Protein AF-A0A318EGL7-F1 (afdb_monomer_lite)

Structure (mmCIF, N/CA/C/O backbone):
data_AF-A0A318EGL7-F1
#
_entry.id   AF-A0A318EGL7-F1
#
loop_
_atom_site.group_PDB
_atom_site.id
_atom_site.type_symbol
_atom_site.label_atom_id
_atom_site.label_alt_id
_atom_site.label_comp_id
_atom_site.label_asym_id
_atom_site.label_entity_id
_atom_site.label_seq_id
_atom_site.pdbx_PDB_ins_code
_atom_site.Cartn_x
_atom_site.Cartn_y
_atom_site.Cartn_z
_atom_site.occupancy
_atom_site.B_iso_or_equiv
_atom_site.auth_seq_id
_atom_site.auth_comp_id
_atom_site.auth_asym_id
_atom_site.auth_atom_id
_atom_site.pdbx_PDB_model_num
ATOM 1 N N . MET A 1 1 ? -40.435 -7.593 67.204 1.00 49.59 1 MET A N 1
ATOM 2 C CA . MET A 1 1 ? -39.224 -7.518 66.357 1.00 49.59 1 MET A CA 1
ATOM 3 C C . MET A 1 1 ? -39.034 -8.855 65.648 1.00 49.59 1 MET A C 1
ATOM 5 O O . MET A 1 1 ? -38.514 -9.770 66.268 1.00 49.59 1 MET A O 1
ATOM 9 N N . THR A 1 2 ? -39.436 -8.992 64.382 1.00 44.91 2 THR A N 1
ATOM 10 C CA . THR A 1 2 ? -38.958 -10.086 63.511 1.00 44.91 2 THR A CA 1
ATOM 11 C C . THR A 1 2 ? -38.956 -9.578 62.072 1.00 44.91 2 THR A C 1
ATOM 13 O O . THR A 1 2 ? -39.933 -8.984 61.623 1.00 44.91 2 THR A O 1
ATOM 16 N N . ARG A 1 3 ? -37.793 -9.682 61.422 1.00 50.12 3 ARG A N 1
ATOM 17 C CA . ARG A 1 3 ? -37.438 -9.025 60.162 1.00 50.12 3 ARG A CA 1
ATOM 18 C C . ARG A 1 3 ? -37.802 -9.877 58.940 1.00 50.12 3 ARG A C 1
ATOM 20 O O . ARG A 1 3 ? -37.803 -11.099 58.992 1.00 50.12 3 ARG A O 1
ATOM 27 N N . ILE A 1 4 ? -38.063 -9.138 57.867 1.00 60.44 4 ILE A N 1
ATOM 28 C CA . ILE A 1 4 ? -38.335 -9.490 56.469 1.00 60.44 4 ILE A CA 1
ATOM 29 C C . ILE A 1 4 ? -37.319 -10.495 55.900 1.00 60.44 4 ILE A C 1
ATOM 31 O O . ILE A 1 4 ? -36.117 -10.315 56.085 1.00 60.44 4 ILE A O 1
ATOM 35 N N . ILE A 1 5 ? -37.796 -11.470 55.116 1.00 58.38 5 ILE A N 1
ATOM 36 C CA . ILE A 1 5 ? -36.977 -12.208 54.143 1.00 58.38 5 ILE A CA 1
ATOM 37 C C . ILE A 1 5 ? -37.577 -11.942 52.759 1.00 58.38 5 ILE A C 1
ATOM 39 O O . ILE A 1 5 ? -38.633 -12.464 52.413 1.00 58.38 5 ILE A O 1
ATOM 43 N N . LEU A 1 6 ? -36.926 -11.056 52.005 1.00 57.59 6 LEU A N 1
ATOM 44 C CA . LEU A 1 6 ? -37.265 -10.703 50.629 1.00 57.59 6 LEU A CA 1
ATOM 45 C C . LEU A 1 6 ? -36.524 -11.689 49.707 1.00 57.59 6 LEU A C 1
ATOM 47 O O . LEU A 1 6 ? -35.292 -11.721 49.765 1.00 57.59 6 LEU A O 1
ATOM 51 N N . PRO A 1 7 ? -37.197 -12.506 48.878 1.00 56.44 7 PRO A N 1
ATOM 52 C CA . PRO A 1 7 ? -36.489 -13.346 47.928 1.00 56.44 7 PRO A CA 1
ATOM 53 C C . PRO A 1 7 ? -35.974 -12.451 46.796 1.00 56.44 7 PRO A C 1
ATOM 55 O O . PRO A 1 7 ? -36.744 -11.992 45.955 1.00 56.44 7 PRO A O 1
ATOM 58 N N . LEU A 1 8 ? -34.665 -12.177 46.791 1.00 57.09 8 LEU A N 1
ATOM 59 C CA . LEU A 1 8 ? -33.970 -11.646 45.621 1.00 57.09 8 LEU A CA 1
ATOM 60 C C . LEU A 1 8 ? -34.064 -12.696 44.505 1.00 57.09 8 LEU 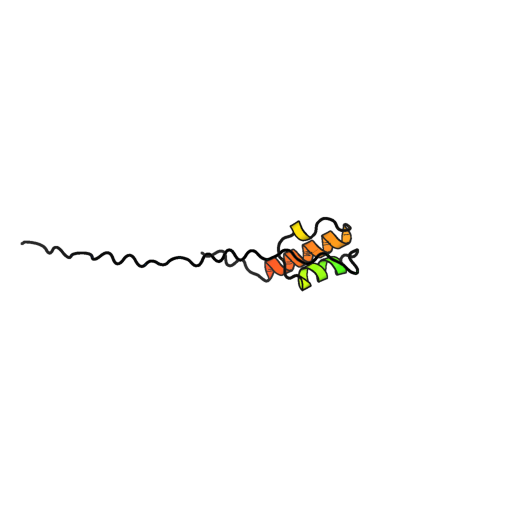A C 1
ATOM 62 O O . LEU A 1 8 ? -33.250 -13.616 44.425 1.00 57.09 8 LEU A O 1
ATOM 66 N N . THR A 1 9 ? -35.069 -12.575 43.642 1.00 60.38 9 THR A N 1
ATOM 67 C CA . THR A 1 9 ? -35.087 -13.266 42.354 1.00 60.38 9 THR A CA 1
ATOM 68 C C . THR A 1 9 ? -34.008 -12.636 41.485 1.00 60.38 9 THR A C 1
ATOM 70 O O . THR A 1 9 ? -34.169 -11.542 40.949 1.00 60.38 9 THR A O 1
ATOM 73 N N . LEU A 1 10 ? -32.872 -13.321 41.436 1.00 59.00 10 LEU A N 1
ATOM 74 C CA . LEU A 1 10 ? -31.689 -12.993 40.662 1.00 59.00 10 LEU A CA 1
ATOM 75 C C . LEU A 1 10 ? -32.006 -13.174 39.166 1.00 59.00 10 LEU A C 1
ATOM 77 O O . LEU A 1 10 ? -31.800 -14.245 38.602 1.00 59.00 10 LEU A O 1
ATOM 81 N N . THR A 1 11 ? -32.564 -12.150 38.520 1.00 63.06 11 THR A N 1
ATOM 82 C CA . THR A 1 11 ? -32.726 -12.102 37.061 1.00 63.06 11 THR A CA 1
ATOM 83 C C . THR A 1 11 ? -31.354 -11.866 36.435 1.00 63.06 11 THR A C 1
ATOM 85 O O . THR A 1 11 ? -30.925 -10.733 36.221 1.00 63.06 11 THR A O 1
ATOM 88 N N . THR A 1 12 ? -30.629 -12.952 36.178 1.00 62.25 12 THR A N 1
ATOM 89 C CA . THR A 1 12 ? -29.406 -12.961 35.375 1.00 62.25 12 THR A CA 1
ATOM 90 C C . THR A 1 12 ? -29.758 -12.582 33.937 1.00 62.25 12 THR A C 1
ATOM 92 O O . THR A 1 12 ? -30.084 -13.429 33.108 1.00 62.25 12 THR A O 1
ATOM 95 N N . LEU A 1 13 ? -29.730 -11.280 33.638 1.00 64.62 13 LEU A N 1
ATOM 96 C CA . LEU A 1 13 ? -29.764 -10.780 32.268 1.00 64.62 13 LEU A CA 1
ATOM 97 C C . LEU A 1 13 ? -28.551 -11.354 31.520 1.00 64.62 13 LEU A C 1
ATOM 99 O O . LEU A 1 13 ? -27.412 -10.955 31.758 1.00 64.62 13 LEU A O 1
ATOM 103 N N . LEU A 1 14 ? -28.810 -12.300 30.615 1.00 65.56 14 LEU A N 1
ATOM 104 C CA . LEU A 1 14 ? -27.859 -12.752 29.608 1.00 65.56 14 LEU A CA 1
ATOM 105 C C . LEU A 1 14 ? -27.597 -11.604 28.628 1.00 65.56 14 LEU A C 1
ATOM 107 O O . LEU A 1 14 ? -28.244 -11.505 27.587 1.00 65.56 14 LEU A O 1
ATOM 111 N N . ILE A 1 15 ? -26.635 -10.739 28.939 1.00 66.88 15 ILE A N 1
ATOM 112 C CA . ILE A 1 15 ? -26.052 -9.841 27.940 1.00 66.88 15 ILE A CA 1
ATOM 113 C C . ILE A 1 15 ? -24.923 -10.619 27.259 1.00 66.88 15 ILE A C 1
ATOM 115 O O . ILE A 1 15 ? -23.7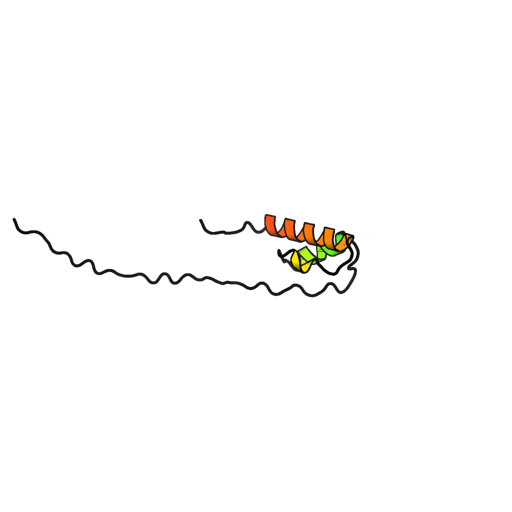46 -10.475 27.576 1.00 66.88 15 ILE A O 1
ATOM 119 N N . GLY A 1 16 ? -25.310 -11.545 26.377 1.00 64.06 16 GLY A N 1
ATOM 120 C CA . GLY A 1 16 ? -24.383 -12.230 25.484 1.00 64.06 16 GLY A CA 1
ATOM 121 C C . GLY A 1 16 ? -23.765 -11.205 24.539 1.00 64.06 16 GLY A C 1
ATOM 122 O O . GLY A 1 16 ? -24.433 -10.700 23.638 1.00 64.06 16 GLY A O 1
ATOM 123 N N . ALA A 1 17 ? -22.506 -10.860 24.796 1.00 64.44 17 ALA A N 1
ATOM 124 C CA . ALA A 1 17 ? -21.726 -9.916 24.015 1.00 64.44 17 ALA A CA 1
ATOM 125 C C . ALA A 1 17 ? -21.654 -10.345 22.540 1.00 64.44 17 ALA A C 1
ATOM 127 O O . ALA A 1 17 ? -21.261 -11.468 22.223 1.00 64.44 17 ALA A O 1
ATOM 128 N N . CYS A 1 18 ? -21.987 -9.433 21.625 1.00 63.47 18 CYS A N 1
ATOM 129 C CA . CYS A 1 18 ? -21.659 -9.587 20.212 1.00 63.47 18 CYS A CA 1
ATOM 130 C C . CYS A 1 18 ? -20.157 -9.332 20.028 1.00 63.47 18 CYS A C 1
ATOM 132 O O . CYS A 1 18 ? -19.760 -8.246 19.619 1.00 63.47 18 CYS A O 1
ATOM 134 N N . ALA A 1 19 ? -19.310 -10.317 20.326 1.00 62.50 19 ALA A N 1
ATOM 135 C CA . ALA A 1 19 ? -17.935 -10.311 19.842 1.00 62.50 19 ALA A CA 1
ATOM 136 C C . ALA A 1 19 ? -17.959 -10.696 18.355 1.00 62.50 19 ALA A C 1
ATOM 138 O O . ALA A 1 19 ? -17.778 -11.858 17.992 1.00 62.50 19 ALA A O 1
ATOM 139 N N . ARG A 1 20 ? -18.253 -9.728 17.479 1.00 57.31 20 ARG A N 1
ATOM 140 C CA . ARG A 1 20 ? -17.975 -9.890 16.050 1.00 57.31 20 ARG A CA 1
ATOM 141 C C . ARG A 1 20 ? -16.471 -9.745 15.871 1.00 57.31 20 ARG A C 1
ATOM 143 O O . ARG A 1 20 ? -15.948 -8.644 15.754 1.00 57.31 20 ARG A O 1
ATOM 150 N N . GLY A 1 21 ? -15.771 -10.874 15.920 1.00 58.50 21 GLY A N 1
ATOM 151 C CA . GLY A 1 21 ? -14.428 -10.981 15.367 1.00 58.50 21 GLY A CA 1
ATOM 152 C C . GLY A 1 21 ? -14.538 -10.905 13.850 1.00 58.50 21 GLY A C 1
ATOM 153 O O . GLY A 1 21 ? -14.504 -11.936 13.181 1.00 58.50 21 GLY A O 1
ATOM 154 N N . ASP A 1 22 ? -14.757 -9.700 13.324 1.00 59.59 22 ASP A N 1
ATOM 155 C CA . ASP A 1 22 ? -14.786 -9.457 11.888 1.00 59.59 22 ASP A CA 1
ATOM 156 C C . ASP A 1 22 ? -13.360 -9.663 11.367 1.00 59.59 22 ASP A C 1
ATOM 158 O O . ASP A 1 22 ? -12.504 -8.780 11.430 1.00 59.59 22 ASP A O 1
ATOM 162 N N . THR A 1 23 ? -13.076 -10.881 10.907 1.00 61.25 23 THR A N 1
ATOM 163 C CA . THR A 1 23 ? -11.837 -11.184 10.196 1.00 61.25 23 THR A CA 1
ATOM 164 C C . THR A 1 23 ? -11.889 -10.437 8.871 1.00 61.25 23 THR A C 1
ATOM 166 O O . THR A 1 23 ? -12.592 -10.828 7.941 1.00 61.25 23 THR A O 1
ATOM 169 N N . VAL A 1 24 ? -11.192 -9.300 8.805 1.00 71.25 24 VAL A N 1
ATOM 170 C CA . VAL A 1 24 ? -11.050 -8.540 7.562 1.00 71.25 24 VAL A CA 1
ATOM 171 C C . VAL A 1 24 ? -10.294 -9.432 6.575 1.00 71.25 24 VAL A C 1
ATOM 173 O O . VAL A 1 24 ? -9.178 -9.857 6.892 1.00 71.25 24 VAL A O 1
ATOM 176 N N . PRO A 1 25 ? -10.882 -9.767 5.413 1.00 80.81 25 PRO A N 1
ATOM 177 C CA . PRO A 1 25 ? -10.205 -10.598 4.433 1.00 80.81 25 PRO A CA 1
ATOM 178 C C . PRO A 1 25 ? -8.927 -9.901 3.943 1.00 80.81 25 PRO A C 1
ATOM 180 O O . PRO A 1 25 ? -8.884 -8.667 3.890 1.00 80.81 25 PRO A O 1
ATOM 183 N N . PRO A 1 26 ? -7.888 -10.666 3.571 1.00 85.31 26 PRO A N 1
ATOM 184 C CA . PRO A 1 26 ? -6.661 -10.086 3.047 1.00 85.31 26 PRO A CA 1
ATOM 185 C C . PRO A 1 26 ? -6.940 -9.299 1.756 1.00 85.31 26 PRO A C 1
ATOM 187 O O . PRO A 1 26 ? -7.820 -9.687 0.976 1.00 85.31 26 PRO A O 1
ATOM 190 N N . PRO A 1 27 ? -6.200 -8.205 1.498 1.00 91.19 27 PRO A N 1
ATOM 191 C CA . PRO A 1 27 ? -6.345 -7.445 0.268 1.00 91.19 27 PRO A CA 1
ATOM 192 C C . PRO A 1 27 ? -5.947 -8.284 -0.946 1.00 91.19 27 PRO A C 1
ATOM 19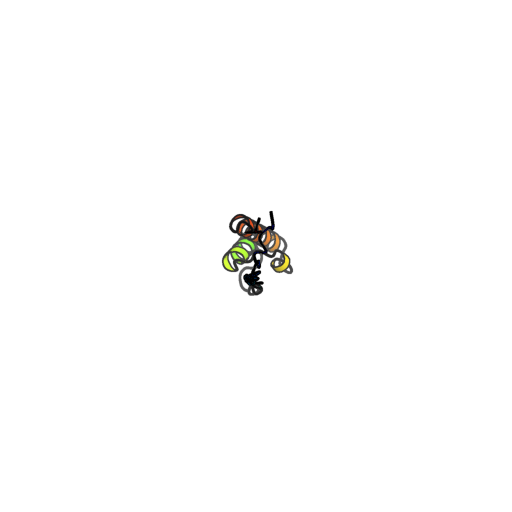4 O O . PRO A 1 27 ? -5.063 -9.141 -0.880 1.00 91.19 27 PRO A O 1
ATOM 197 N N . ALA A 1 28 ? -6.576 -8.003 -2.088 1.00 93.31 28 ALA A N 1
ATOM 198 C CA . ALA A 1 28 ? -6.145 -8.583 -3.351 1.00 93.31 28 ALA A CA 1
ATOM 199 C C . ALA A 1 28 ? -4.687 -8.172 -3.649 1.00 93.31 28 ALA A C 1
ATOM 201 O O . ALA A 1 28 ? -4.352 -6.995 -3.457 1.00 93.31 28 ALA A O 1
ATOM 202 N N . PRO A 1 29 ? -3.832 -9.091 -4.143 1.00 93.25 29 PRO A N 1
ATOM 203 C CA . PRO A 1 29 ? -2.456 -8.769 -4.507 1.00 93.25 29 PRO A CA 1
ATOM 204 C C . PRO A 1 29 ? -2.377 -7.587 -5.474 1.00 93.25 29 PRO A C 1
ATOM 206 O O . PRO A 1 29 ? -3.236 -7.426 -6.348 1.00 93.25 29 PRO A O 1
ATOM 209 N N . CYS A 1 30 ? -1.329 -6.773 -5.350 1.00 93.00 30 CYS A N 1
ATOM 210 C CA . CYS A 1 30 ? -1.099 -5.695 -6.299 1.00 93.00 30 CYS A CA 1
ATOM 211 C C . CYS A 1 30 ? -0.778 -6.287 -7.682 1.00 93.00 30 CYS A C 1
ATOM 213 O O . CYS A 1 30 ? 0.099 -7.138 -7.819 1.00 93.00 30 CYS A O 1
ATOM 215 N N . SER A 1 31 ? -1.517 -5.857 -8.706 1.00 90.44 31 SER A N 1
ATOM 216 C CA . SER A 1 31 ? -1.461 -6.439 -10.056 1.00 90.44 31 SER A CA 1
ATOM 217 C C . SER A 1 31 ? -0.947 -5.481 -11.131 1.00 90.44 31 SER A C 1
ATOM 219 O O . SER A 1 31 ? -0.522 -5.930 -12.192 1.00 90.44 31 SER A O 1
ATOM 221 N N . THR A 1 32 ? -0.977 -4.170 -10.884 1.00 89.69 32 THR A N 1
ATOM 222 C CA . THR A 1 32 ? -0.567 -3.134 -11.843 1.00 89.69 32 THR A CA 1
ATOM 223 C C . THR A 1 32 ? 0.147 -2.025 -11.084 1.00 89.69 32 THR A C 1
ATOM 225 O O . THR A 1 32 ? -0.378 -1.603 -10.060 1.00 89.69 32 THR A O 1
ATOM 228 N N . HIS A 1 33 ? 1.297 -1.561 -11.595 1.00 90.25 33 HIS A N 1
ATOM 229 C CA . HIS A 1 33 ? 2.119 -0.502 -10.989 1.00 90.25 33 HIS A CA 1
ATOM 230 C C . HIS A 1 33 ? 2.354 -0.758 -9.493 1.00 90.25 33 HIS A C 1
ATOM 232 O O . HIS A 1 33 ? 1.671 -0.205 -8.651 1.00 90.25 33 HIS A O 1
ATOM 238 N N . CYS A 1 34 ? 3.273 -1.670 -9.160 1.00 95.44 34 CYS A N 1
ATOM 239 C CA . CYS A 1 34 ? 3.515 -2.119 -7.781 1.00 95.44 34 CYS A CA 1
ATOM 240 C C . CYS A 1 34 ? 4.951 -1.829 -7.334 1.00 95.44 34 CYS A C 1
ATOM 242 O O . CYS A 1 34 ? 5.595 -2.671 -6.708 1.00 95.44 34 CYS A O 1
ATOM 244 N N . THR A 1 35 ? 5.505 -0.689 -7.748 1.00 96.69 35 THR A N 1
ATOM 245 C CA . THR A 1 35 ? 6.946 -0.423 -7.608 1.00 96.69 35 THR A CA 1
ATOM 246 C C . THR A 1 35 ? 7.260 0.889 -6.910 1.00 96.69 35 THR A C 1
ATOM 248 O O . THR A 1 35 ? 8.337 1.008 -6.324 1.00 96.69 35 THR A O 1
ATOM 251 N N . THR A 1 36 ? 6.355 1.866 -6.944 1.00 98.25 36 THR A N 1
ATOM 252 C CA . THR A 1 36 ? 6.602 3.194 -6.378 1.00 98.25 36 THR A CA 1
ATOM 253 C C . THR A 1 36 ? 5.970 3.368 -5.001 1.00 98.25 36 THR A C 1
ATOM 255 O O . THR A 1 36 ? 5.100 2.610 -4.579 1.00 98.25 36 THR A O 1
ATOM 258 N N . HIS A 1 37 ? 6.403 4.413 -4.296 1.00 98.44 37 HIS A N 1
ATOM 259 C CA . HIS A 1 37 ? 5.792 4.834 -3.035 1.00 98.44 37 HIS A CA 1
ATOM 260 C C . HIS A 1 37 ? 4.303 5.152 -3.183 1.00 98.44 37 HIS A C 1
ATOM 262 O O . HIS A 1 37 ? 3.488 4.652 -2.412 1.00 98.44 37 HIS A O 1
ATOM 268 N N . THR A 1 38 ? 3.937 5.923 -4.207 1.00 98.19 38 THR A N 1
ATOM 269 C CA . THR A 1 38 ? 2.541 6.284 -4.474 1.00 98.19 38 THR A CA 1
ATOM 270 C C . THR A 1 38 ? 1.688 5.049 -4.737 1.00 98.19 38 THR A C 1
ATOM 272 O O . THR A 1 38 ? 0.619 4.920 -4.149 1.00 98.19 38 THR A O 1
ATOM 275 N N . ASP A 1 39 ? 2.197 4.098 -5.522 1.00 98.00 39 ASP A N 1
ATOM 276 C CA . ASP A 1 39 ? 1.501 2.840 -5.806 1.00 98.00 39 ASP A CA 1
ATOM 277 C C . ASP A 1 39 ? 1.140 2.073 -4.527 1.00 98.00 39 ASP A C 1
ATOM 279 O O . ASP A 1 39 ? 0.003 1.625 -4.356 1.00 98.00 39 ASP A O 1
ATOM 283 N N . GLY A 1 40 ? 2.112 1.934 -3.618 1.00 97.88 40 GLY A N 1
ATOM 284 C CA . GLY A 1 40 ? 1.925 1.235 -2.350 1.00 97.88 40 GLY A CA 1
ATOM 285 C C . GLY A 1 40 ? 0.927 1.945 -1.448 1.00 97.88 40 GLY A C 1
ATOM 286 O O . GLY A 1 40 ? 0.033 1.301 -0.896 1.00 97.88 40 GLY A O 1
ATOM 287 N N . TYR A 1 41 ? 1.046 3.271 -1.342 1.00 98.06 41 TYR A N 1
ATOM 288 C CA . TYR A 1 41 ? 0.124 4.093 -0.560 1.00 98.06 41 TYR A CA 1
ATOM 289 C C . TYR A 1 41 ? -1.310 3.933 -1.062 1.00 98.06 41 TYR A C 1
ATOM 291 O O . TYR A 1 41 ? -2.208 3.575 -0.302 1.00 98.06 41 TYR A O 1
ATOM 299 N N . GLU A 1 42 ? -1.533 4.124 -2.361 1.00 96.94 42 GLU A N 1
ATOM 300 C CA . GLU A 1 42 ? -2.869 4.017 -2.937 1.00 96.94 42 GLU A CA 1
ATOM 301 C C . GLU A 1 42 ? -3.436 2.597 -2.864 1.00 96.94 42 GLU A C 1
ATOM 303 O O . GLU A 1 42 ? -4.645 2.432 -2.695 1.00 96.94 42 GLU A O 1
ATOM 308 N N . TRP A 1 43 ? -2.598 1.563 -2.988 1.00 96.88 43 TRP A N 1
ATOM 309 C CA . TRP A 1 43 ? -3.041 0.180 -2.825 1.00 96.88 43 TRP A CA 1
ATOM 310 C C . TRP A 1 43 ? -3.587 -0.073 -1.413 1.00 96.88 43 TRP A C 1
ATOM 312 O O . TRP A 1 43 ? -4.672 -0.649 -1.293 1.00 96.88 43 TRP A O 1
ATOM 322 N N . ALA A 1 44 ? -2.917 0.436 -0.372 1.00 96.44 44 ALA A N 1
ATOM 323 C CA . ALA A 1 44 ? -3.422 0.391 1.001 1.00 96.44 44 ALA A CA 1
ATOM 324 C C . ALA A 1 44 ? -4.762 1.127 1.151 1.00 96.44 44 ALA A C 1
ATOM 326 O O . ALA A 1 44 ? -5.735 0.537 1.628 1.00 96.44 44 ALA A O 1
ATOM 327 N N . GLN A 1 45 ? -4.857 2.363 0.647 1.00 95.50 45 GLN A N 1
ATOM 328 C CA . GLN A 1 45 ? -6.088 3.161 0.729 1.00 95.50 45 GLN A CA 1
ATOM 329 C C . GLN A 1 45 ? -7.268 2.500 0.004 1.00 95.50 45 GLN A C 1
ATOM 331 O O . GLN A 1 45 ? -8.373 2.440 0.544 1.00 95.50 45 GLN A O 1
ATOM 336 N N . ARG A 1 46 ? -7.050 1.969 -1.207 1.00 94.44 46 ARG A N 1
ATOM 337 C CA . ARG A 1 46 ? -8.096 1.278 -1.983 1.00 94.44 46 ARG A CA 1
ATOM 338 C C . ARG A 1 46 ? -8.525 -0.034 -1.333 1.00 94.44 46 ARG A C 1
ATOM 340 O O . ARG A 1 46 ? -9.702 -0.378 -1.391 1.00 94.44 46 ARG A O 1
ATOM 347 N N . GLY A 1 47 ? -7.577 -0.767 -0.751 1.00 92.56 47 GLY A N 1
ATOM 348 C CA . GLY A 1 47 ? -7.841 -2.022 -0.051 1.00 92.56 47 GLY A CA 1
ATOM 349 C C . GLY A 1 47 ? -8.451 -1.836 1.342 1.00 92.56 47 GLY A C 1
ATOM 350 O O . GLY A 1 47 ? -8.990 -2.796 1.886 1.00 92.56 47 GLY A O 1
ATOM 351 N N . ASN A 1 48 ? -8.384 -0.623 1.905 1.00 92.88 48 ASN A N 1
ATOM 352 C CA . ASN A 1 48 ? -8.895 -0.262 3.230 1.00 92.88 48 ASN A CA 1
ATOM 353 C C . ASN A 1 48 ? -8.457 -1.241 4.339 1.00 92.88 48 ASN A C 1
ATOM 355 O O . ASN A 1 48 ? -9.241 -1.617 5.218 1.00 92.88 48 ASN A O 1
ATOM 359 N N . PHE A 1 49 ? -7.201 -1.686 4.284 1.00 91.56 49 PHE A N 1
ATOM 360 C CA . PHE A 1 49 ? -6.626 -2.588 5.277 1.00 91.56 49 PHE A CA 1
ATOM 361 C C . PHE A 1 49 ? -5.672 -1.840 6.203 1.00 91.56 49 PHE A C 1
ATOM 363 O O . PHE A 1 49 ? -4.962 -0.925 5.803 1.00 91.56 49 PHE A O 1
ATOM 370 N N . THR A 1 50 ? -5.652 -2.259 7.465 1.00 92.31 50 THR A N 1
ATOM 371 C CA . THR A 1 50 ? -4.832 -1.654 8.522 1.00 92.31 50 THR A CA 1
ATOM 372 C C . THR A 1 50 ? -3.750 -2.603 9.035 1.00 92.31 50 THR A C 1
ATOM 374 O O . THR A 1 50 ? -3.107 -2.320 10.046 1.00 92.31 50 THR A O 1
ATOM 377 N N . ASP A 1 51 ? -3.541 -3.743 8.377 1.00 92.62 51 ASP A N 1
ATOM 378 C CA . ASP A 1 51 ? -2.506 -4.696 8.758 1.00 92.62 51 ASP A CA 1
ATOM 379 C C . ASP A 1 51 ? -1.248 -4.522 7.885 1.00 92.62 51 ASP A C 1
ATOM 381 O O . ASP A 1 51 ? -1.307 -4.754 6.674 1.00 92.62 51 ASP A O 1
ATOM 385 N N . PRO A 1 52 ? -0.105 -4.109 8.464 1.00 94.75 52 PRO A N 1
ATOM 386 C CA . PRO A 1 52 ? 1.123 -3.860 7.723 1.00 94.75 52 PRO A CA 1
ATOM 387 C C . PRO A 1 52 ? 1.771 -5.135 7.180 1.00 94.75 52 PRO A C 1
ATOM 389 O O . PRO A 1 52 ? 2.630 -5.014 6.306 1.00 94.75 52 PRO A O 1
ATOM 392 N N . GLN A 1 53 ? 1.377 -6.330 7.644 1.00 95.38 53 GLN A N 1
ATOM 393 C CA . GLN A 1 53 ? 1.907 -7.589 7.104 1.00 95.38 53 GLN A CA 1
ATOM 394 C C . GLN A 1 53 ? 1.587 -7.743 5.609 1.00 95.38 53 GLN A C 1
ATOM 396 O O . GLN A 1 53 ? 2.357 -8.330 4.855 1.00 95.38 53 GLN A O 1
ATOM 401 N N . TYR A 1 54 ? 0.482 -7.146 5.148 1.00 94.94 54 TYR A N 1
ATOM 402 C CA . TYR A 1 54 ? 0.099 -7.180 3.739 1.00 94.94 54 TYR A CA 1
ATOM 403 C C . TYR A 1 54 ? 1.031 -6.364 2.835 1.00 94.94 54 TYR A C 1
ATOM 405 O O . TYR A 1 54 ? 1.033 -6.571 1.626 1.00 94.94 54 TYR A O 1
ATOM 413 N N . CYS A 1 55 ? 1.848 -5.469 3.393 1.00 96.50 55 CYS A N 1
ATOM 414 C CA . CYS A 1 55 ? 2.796 -4.670 2.621 1.00 96.50 55 CYS A CA 1
ATOM 415 C C . CYS A 1 55 ? 4.069 -5.434 2.224 1.00 96.50 55 CYS A C 1
ATOM 417 O O . CYS A 1 55 ? 4.904 -4.871 1.523 1.00 96.50 55 CYS A O 1
ATOM 419 N N . GLU A 1 56 ? 4.272 -6.667 2.688 1.00 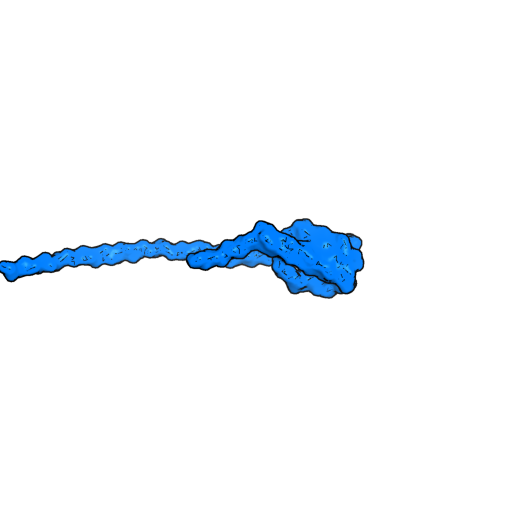95.31 56 GLU A N 1
ATOM 420 C CA . GLU A 1 56 ? 5.495 -7.437 2.437 1.00 95.31 56 GLU A CA 1
ATOM 421 C C . GLU A 1 56 ? 5.537 -8.061 1.029 1.00 95.31 56 GLU A C 1
ATOM 423 O O . GLU A 1 56 ? 4.514 -8.236 0.372 1.00 95.31 56 GLU A O 1
ATOM 428 N N . GLY A 1 57 ? 6.739 -8.410 0.551 1.00 95.00 57 GLY A N 1
ATOM 429 C CA . GLY A 1 57 ? 6.928 -9.093 -0.740 1.00 95.00 57 GLY A CA 1
ATOM 430 C C . GLY A 1 57 ? 6.975 -8.187 -1.979 1.00 95.00 57 GLY A C 1
ATOM 431 O O . GLY A 1 57 ? 7.004 -8.696 -3.099 1.00 95.00 57 GLY A O 1
ATOM 432 N N . TYR A 1 58 ? 7.024 -6.866 -1.795 1.00 95.75 58 TYR A N 1
ATOM 433 C CA . TYR A 1 58 ? 7.108 -5.861 -2.862 1.00 95.75 58 TYR A CA 1
ATOM 434 C C . TYR A 1 58 ? 8.421 -5.055 -2.785 1.00 95.75 58 TYR A C 1
ATOM 436 O O . TYR A 1 58 ? 9.128 -5.140 -1.780 1.00 95.75 58 TYR A O 1
ATOM 444 N N . PRO A 1 59 ? 8.777 -4.265 -3.818 1.00 97.56 59 PRO A N 1
ATOM 445 C CA . PRO A 1 59 ? 9.946 -3.382 -3.781 1.00 97.56 59 PRO A CA 1
ATOM 446 C C . PRO A 1 59 ? 9.894 -2.368 -2.631 1.00 97.56 59 PRO A C 1
ATOM 448 O O . PRO A 1 59 ? 8.828 -1.844 -2.318 1.00 97.56 59 PRO A O 1
ATOM 451 N N . ASP A 1 60 ? 11.049 -2.014 -2.061 1.00 98.38 60 ASP A N 1
ATOM 452 C CA . ASP A 1 60 ? 11.146 -1.194 -0.839 1.00 98.38 60 ASP A CA 1
ATOM 453 C C . ASP A 1 60 ? 10.343 0.116 -0.885 1.00 98.38 60 ASP A C 1
ATOM 455 O O . ASP A 1 60 ? 9.676 0.472 0.086 1.00 98.38 60 ASP A O 1
ATOM 459 N N . ALA A 1 61 ? 10.363 0.826 -2.019 1.00 98.12 61 ALA A N 1
ATOM 460 C CA . ALA A 1 61 ? 9.603 2.065 -2.180 1.00 98.12 61 ALA A CA 1
ATOM 461 C C . ALA A 1 61 ? 8.088 1.827 -2.062 1.00 98.12 61 ALA A C 1
ATOM 463 O O . ALA A 1 61 ? 7.403 2.585 -1.376 1.00 98.12 61 ALA A O 1
ATOM 464 N N . PHE A 1 62 ? 7.581 0.750 -2.667 1.00 98.50 62 PHE A N 1
ATOM 465 C CA . PHE A 1 62 ? 6.187 0.326 -2.540 1.00 98.50 62 PHE A CA 1
ATOM 466 C C . PHE A 1 62 ? 5.847 -0.056 -1.101 1.00 98.50 62 PHE A C 1
ATOM 468 O O . PHE A 1 62 ? 4.841 0.410 -0.567 1.00 98.50 62 PHE A O 1
ATOM 475 N N . VAL A 1 63 ? 6.702 -0.845 -0.442 1.00 98.44 63 VAL A N 1
ATOM 476 C CA . VAL A 1 63 ? 6.502 -1.236 0.965 1.00 98.44 63 VAL A CA 1
AT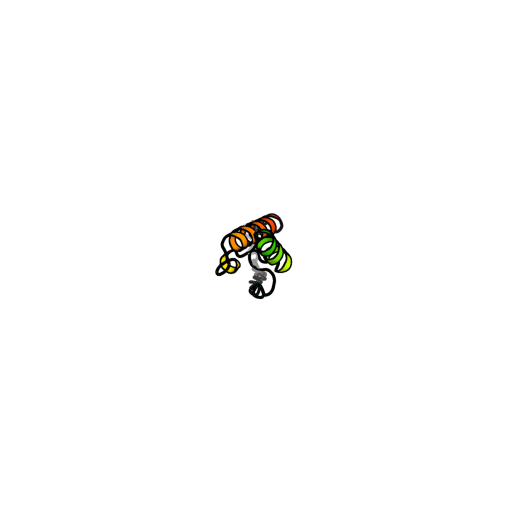OM 477 C C . VAL A 1 63 ? 6.413 -0.001 1.863 1.00 98.44 63 VAL A C 1
ATOM 479 O O . VAL A 1 63 ? 5.526 0.080 2.715 1.00 98.44 63 VAL A O 1
ATOM 482 N N . PHE A 1 64 ? 7.291 0.984 1.652 1.00 98.50 64 PHE A N 1
ATOM 483 C CA . PHE A 1 64 ? 7.277 2.246 2.393 1.00 98.50 64 PHE A CA 1
ATOM 484 C C . PHE A 1 64 ? 5.963 3.015 2.184 1.00 98.50 64 PHE A C 1
ATOM 486 O O . PHE A 1 64 ? 5.362 3.490 3.146 1.00 98.50 64 PHE A O 1
ATOM 493 N N . GLY A 1 65 ? 5.468 3.071 0.946 1.00 98.38 65 GLY A N 1
ATOM 494 C CA . GLY A 1 65 ? 4.174 3.674 0.618 1.00 98.38 65 GLY A CA 1
ATOM 495 C C . GLY A 1 65 ? 2.994 2.984 1.282 1.00 98.38 65 GLY A C 1
ATOM 496 O O . GLY A 1 65 ? 2.180 3.635 1.935 1.00 98.38 65 GLY A O 1
ATOM 497 N N . CYS A 1 66 ? 2.939 1.659 1.164 1.00 98.38 66 CYS A N 1
ATOM 498 C CA . CYS A 1 66 ? 1.881 0.840 1.744 1.00 98.38 66 CYS A CA 1
ATOM 499 C C . CYS A 1 66 ? 1.796 1.013 3.261 1.00 98.38 66 CYS A C 1
ATOM 501 O O . CYS A 1 66 ? 0.710 1.219 3.799 1.00 98.38 66 CYS A O 1
ATOM 503 N N . ARG A 1 67 ? 2.941 1.017 3.955 1.00 98.25 67 ARG A N 1
ATOM 504 C CA . ARG A 1 67 ? 2.986 1.230 5.408 1.00 98.25 67 ARG A CA 1
ATOM 505 C C . ARG A 1 67 ? 2.464 2.607 5.817 1.00 98.25 67 ARG A C 1
ATOM 507 O O . ARG A 1 67 ? 1.753 2.689 6.813 1.00 98.25 67 ARG A O 1
ATOM 514 N N . ASN A 1 68 ? 2.756 3.654 5.042 1.00 98.44 68 ASN A N 1
ATOM 515 C CA . ASN A 1 68 ? 2.208 4.988 5.301 1.00 98.44 68 ASN A CA 1
ATOM 516 C C . ASN A 1 68 ? 0.678 5.012 5.147 1.00 98.44 68 ASN A C 1
ATOM 518 O O . ASN A 1 68 ? -0.004 5.554 6.007 1.00 98.44 68 ASN A O 1
ATOM 522 N N . GLY A 1 69 ? 0.129 4.388 4.098 1.00 97.31 69 GLY A N 1
ATOM 523 C CA . GLY A 1 69 ? -1.328 4.310 3.914 1.00 97.31 69 GLY A CA 1
ATOM 524 C C . GLY A 1 69 ? -2.020 3.506 5.022 1.00 97.31 69 GLY A C 1
ATOM 525 O O . GLY A 1 69 ? -3.018 3.941 5.592 1.00 97.31 69 GLY A O 1
ATOM 526 N N . VAL A 1 70 ? -1.437 2.366 5.409 1.00 96.69 70 VAL A N 1
ATOM 527 C CA . VAL A 1 70 ? -1.906 1.567 6.555 1.00 96.69 70 VAL A CA 1
ATOM 528 C C . VAL A 1 70 ? -1.958 2.398 7.839 1.00 96.69 70 VAL A C 1
ATOM 530 O O . VAL A 1 70 ? -2.931 2.303 8.588 1.00 96.69 70 VAL A O 1
ATOM 533 N N . GLU A 1 71 ? -0.927 3.198 8.104 1.00 96.06 71 GLU A N 1
ATOM 534 C CA . GLU A 1 71 ? -0.868 4.064 9.282 1.00 96.06 71 GLU A CA 1
ATOM 535 C C . GLU A 1 71 ? -1.941 5.162 9.241 1.00 96.06 71 GLU A C 1
ATOM 537 O O . GLU A 1 71 ? -2.674 5.331 10.216 1.00 96.06 71 GLU A O 1
ATOM 542 N N . ASP A 1 72 ? -2.130 5.826 8.099 1.00 96.00 72 ASP A N 1
ATOM 543 C CA . ASP A 1 72 ? -3.202 6.814 7.926 1.00 96.00 72 ASP A CA 1
ATOM 544 C C . ASP A 1 72 ? -4.586 6.192 8.187 1.00 96.00 72 ASP A C 1
ATOM 546 O O . ASP A 1 72 ? -5.411 6.752 8.914 1.00 96.00 72 ASP A O 1
ATOM 550 N N . LEU A 1 73 ? -4.848 4.995 7.651 1.00 93.38 73 LEU A N 1
ATOM 551 C CA . LEU A 1 73 ? -6.110 4.283 7.878 1.00 93.38 73 LEU A CA 1
ATOM 552 C C . LEU A 1 73 ? -6.322 3.915 9.349 1.00 93.38 73 LEU A C 1
ATOM 554 O O . LEU A 1 73 ? -7.455 3.969 9.830 1.00 93.38 73 LEU A O 1
ATOM 558 N N . ARG A 1 74 ? -5.259 3.552 10.075 1.00 91.69 74 ARG A N 1
ATOM 559 C CA . ARG A 1 74 ? -5.330 3.293 11.523 1.00 91.69 74 ARG A CA 1
ATOM 560 C C . ARG A 1 74 ? -5.706 4.548 12.292 1.00 91.69 74 ARG A C 1
ATOM 562 O O . ARG A 1 74 ? -6.568 4.484 13.161 1.00 91.69 74 ARG A O 1
ATOM 569 N N . GLN A 1 75 ? -5.114 5.686 11.947 1.00 90.62 75 GLN A N 1
ATOM 570 C CA . GLN A 1 75 ? -5.414 6.960 12.602 1.00 90.62 75 GLN A CA 1
ATOM 571 C C . GLN A 1 75 ? -6.852 7.424 12.333 1.00 90.62 75 GLN A C 1
ATOM 573 O O . GLN A 1 75 ? -7.504 7.972 13.221 1.00 90.62 75 GLN A O 1
ATOM 578 N N . LEU A 1 76 ? -7.375 7.160 11.132 1.00 87.00 76 LEU A N 1
ATOM 579 C CA . LEU A 1 76 ? -8.762 7.467 10.765 1.00 87.00 76 LEU A CA 1
ATOM 580 C C . LEU A 1 76 ? -9.789 6.517 11.393 1.00 87.00 76 LEU A C 1
ATOM 582 O O . LEU A 1 76 ? -10.967 6.867 11.493 1.00 87.00 76 LEU A O 1
ATOM 586 N N . ARG A 1 77 ? -9.370 5.318 11.803 1.00 78.44 77 ARG A N 1
ATOM 587 C CA . ARG A 1 77 ? -10.207 4.328 12.483 1.00 78.44 77 ARG A CA 1
ATOM 588 C C . ARG A 1 77 ? -9.794 4.289 13.950 1.00 78.44 77 ARG A C 1
ATOM 590 O O . ARG A 1 77 ? -9.105 3.341 14.327 1.00 78.44 77 ARG A O 1
ATOM 597 N N . PRO A 1 78 ? -10.190 5.282 14.779 1.00 61.34 78 PRO A N 1
ATOM 598 C CA . PRO A 1 78 ? -9.863 5.255 16.193 1.00 61.34 78 PRO A CA 1
ATOM 599 C C . PRO A 1 78 ? -10.333 3.916 16.731 1.00 61.34 78 PRO A C 1
ATOM 601 O O . PRO A 1 78 ? -11.518 3.575 16.623 1.00 61.34 78 PRO A O 1
ATOM 604 N N . SER A 1 79 ? -9.373 3.130 17.214 1.00 60.53 79 SER A N 1
ATOM 605 C CA . SER A 1 79 ? -9.634 1.836 17.805 1.00 60.53 79 SER A CA 1
ATOM 606 C C . SER A 1 79 ? -10.713 2.065 18.847 1.00 60.53 79 SER A C 1
ATOM 608 O O . SER A 1 79 ? -10.492 2.727 19.859 1.00 60.53 79 SER A O 1
ATOM 610 N N . SER A 1 80 ? -11.919 1.577 18.571 1.00 56.38 80 SER A N 1
ATOM 611 C CA . SER A 1 80 ? -12.968 1.489 19.575 1.00 56.38 80 SER A CA 1
ATOM 612 C C . SER A 1 80 ? -12.595 0.318 20.480 1.00 56.38 80 SER A C 1
ATOM 614 O O . SER A 1 80 ? -13.311 -0.676 20.549 1.00 56.38 80 SER A O 1
ATOM 616 N N . GLU A 1 81 ? -11.409 0.380 21.090 1.00 56.84 81 GLU A N 1
ATOM 617 C CA . GLU A 1 81 ? -11.070 -0.485 22.205 1.00 56.84 81 GLU A CA 1
ATOM 6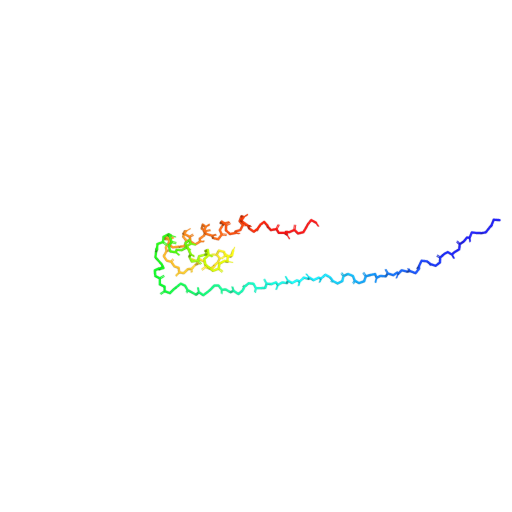18 C C . GLU A 1 81 ? -11.957 0.011 23.338 1.00 56.84 81 GLU A C 1
ATOM 620 O O . GLU A 1 81 ? -11.766 1.102 23.874 1.00 56.84 81 GLU A O 1
ATOM 625 N N . GLY A 1 82 ? -13.047 -0.728 23.550 1.00 50.50 82 GLY A N 1
ATOM 626 C CA . GLY A 1 82 ? -14.043 -0.431 24.563 1.00 50.50 82 GLY A CA 1
ATOM 627 C C . GLY A 1 82 ? -13.375 -0.170 25.908 1.00 50.50 82 GLY A C 1
ATOM 628 O O . GLY A 1 82 ? -12.506 -0.929 26.331 1.00 50.50 82 GLY A O 1
ATOM 629 N N . ILE A 1 83 ? -13.792 0.935 26.523 1.00 38.34 83 ILE A N 1
ATOM 630 C CA . ILE A 1 83 ? -13.479 1.325 27.900 1.00 38.34 83 ILE A CA 1
ATOM 631 C C . ILE A 1 83 ? -13.996 0.252 28.862 1.00 38.34 83 ILE A C 1
ATOM 633 O O . ILE A 1 83 ? -15.133 -0.227 28.629 1.00 38.34 83 ILE A O 1
#

Secondary structure (DSSP, 8-state):
-----------------------PPPPPPP-S--SSHHHHHHHHHHHT---GGGGTTS-HHHHHHHHHHHHHHHHHS------

Sequence (83 aa):
MTRIILPLTLTTLLIGACARGDTVPPPAPCSTHCTTHTDGYEWAQRGNFTDPQYCEGYPDAFVFGCRNGVEDLRQLRPSSEGI

Organism: NCBI:txid985250

Radius of gyration: 24.15 Å; chains: 1; bounding box: 50×21×78 Å

pLDDT: mean 81.57, std 17.95, range [38.34, 98.5]

Foldseek 3Di:
DDDDDDPPPPPPPPPPDPPPPPPLDQFDDDDPDQAALCSLQVSLVVRLALDLVSLPDTYPRSSNNVNVNSVVSCVVCPPPPDD